Protein AF-A0AA50E0Y9-F1 (afdb_monomer_lite)

Radius of gyration: 15.85 Å; chains: 1; bounding box: 41×32×37 Å

Foldseek 3Di:
DDPLQLVLLCLPADKDWDWDFDADPVGHTPDIWTKIWHWHADPNNLKTKIWIFTPPDSVPPDHGPDIDIDMDNDDDPQKGGDPNSDIDGDDPPPPDDD

Secondary structure (DSSP, 8-state):
--HHHHHHHGGG-EEEEEEEEEE-TTS-EEEEEEEEEEEEEETTTTEEEEEEEE-SSTT--SPPSEEEEEEESS--TTEEE-TTS-EEEPPP------

Sequence (98 aa):
MTMANWENFLKNLGEWQGSFTRLSPQGEILSNTPSILTLEGLDDNKLVKFRLRRYDNPDYQDPPTQDYSQDYRSLGRQIIFFGTGAFSKEAMAVGSLQ

Structure (mmCIF, N/CA/C/O backbone):
data_AF-A0AA50E0Y9-F1
#
_entry.id   AF-A0AA50E0Y9-F1
#
loop_
_atom_site.group_PDB
_atom_site.id
_atom_site.type_symbol
_atom_site.label_atom_id
_atom_site.label_alt_id
_atom_site.label_comp_id
_atom_site.label_asym_id
_atom_site.label_entity_id
_atom_site.label_seq_id
_atom_site.pdbx_PDB_ins_code
_atom_site.Cartn_x
_atom_site.Cartn_y
_atom_site.Cartn_z
_atom_site.occupancy
_atom_site.B_iso_or_equiv
_atom_site.auth_seq_id
_atom_site.auth_comp_id
_atom_site.auth_asym_id
_atom_site.auth_atom_id
_atom_site.pdbx_PDB_model_num
ATOM 1 N N . MET A 1 1 ? -4.815 13.183 18.524 1.00 53.75 1 MET A N 1
ATOM 2 C CA . MET A 1 1 ? -5.134 12.318 17.368 1.00 53.75 1 MET A CA 1
ATOM 3 C C . MET A 1 1 ? -6.614 12.001 17.489 1.00 53.75 1 MET A C 1
ATOM 5 O O . MET A 1 1 ? -7.010 11.566 18.561 1.00 53.75 1 MET A O 1
ATOM 9 N N . THR A 1 2 ? -7.448 12.357 16.515 1.00 57.88 2 THR A N 1
ATOM 10 C CA . THR A 1 2 ? -8.898 12.124 16.618 1.00 57.88 2 THR A CA 1
ATOM 11 C C . THR A 1 2 ? -9.194 10.682 16.207 1.00 57.88 2 THR A C 1
ATOM 13 O O . THR A 1 2 ? -8.575 10.194 15.262 1.00 57.88 2 THR A O 1
ATOM 16 N N . MET A 1 3 ? -10.116 9.993 16.893 1.00 66.25 3 MET A N 1
ATOM 17 C CA . MET A 1 3 ? -10.567 8.646 16.483 1.00 66.25 3 MET A CA 1
ATOM 18 C C . MET A 1 3 ? -10.982 8.619 15.001 1.00 66.25 3 MET A C 1
ATOM 20 O O . MET A 1 3 ? -10.655 7.679 14.283 1.00 66.25 3 MET A O 1
ATOM 24 N N . ALA A 1 4 ? -11.521 9.740 14.513 1.00 86.31 4 ALA A N 1
ATOM 25 C CA . ALA A 1 4 ? -11.857 9.960 13.112 1.00 86.31 4 ALA A CA 1
ATOM 26 C C . ALA A 1 4 ? -10.696 9.731 12.118 1.00 86.31 4 ALA A C 1
ATOM 28 O O . ALA A 1 4 ? -10.939 9.248 11.018 1.00 86.31 4 ALA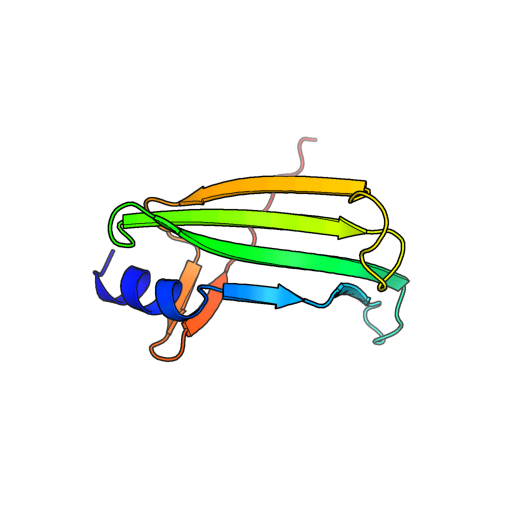 A O 1
ATOM 29 N N . ASN A 1 5 ? -9.435 10.051 12.454 1.00 92.38 5 ASN A N 1
ATOM 30 C CA . ASN A 1 5 ? -8.323 9.871 11.503 1.00 92.38 5 ASN A CA 1
ATOM 31 C C . ASN A 1 5 ? -7.977 8.387 11.304 1.00 92.38 5 ASN A C 1
ATOM 33 O O . ASN A 1 5 ? -7.684 7.967 10.188 1.00 92.38 5 ASN A O 1
ATOM 37 N N . TRP A 1 6 ? -8.039 7.594 12.380 1.00 95.56 6 TRP A N 1
ATOM 38 C CA . TRP A 1 6 ? -7.854 6.143 12.308 1.00 95.56 6 TRP A CA 1
ATOM 39 C C . TRP A 1 6 ? -9.000 5.489 11.535 1.00 95.56 6 TRP A C 1
ATOM 41 O O . TRP A 1 6 ? -8.758 4.759 10.582 1.00 95.56 6 TRP A O 1
ATOM 51 N N . GLU A 1 7 ? -10.246 5.828 11.866 1.00 96.31 7 GLU A N 1
ATOM 52 C CA . GLU A 1 7 ? -11.432 5.342 11.150 1.00 96.31 7 GLU A CA 1
ATOM 53 C C . GLU A 1 7 ? -11.388 5.671 9.651 1.00 96.31 7 GLU A C 1
ATOM 55 O O . GLU A 1 7 ? -11.757 4.847 8.815 1.00 96.31 7 GLU A O 1
ATOM 60 N N . ASN A 1 8 ? -10.898 6.858 9.286 1.00 96.81 8 ASN A N 1
ATOM 61 C CA . ASN A 1 8 ? -10.717 7.230 7.887 1.00 96.81 8 ASN A CA 1
ATOM 62 C C . ASN A 1 8 ? -9.589 6.443 7.208 1.00 96.81 8 ASN A C 1
ATOM 64 O O . ASN A 1 8 ? -9.741 6.067 6.049 1.00 96.81 8 ASN A O 1
ATOM 68 N N . PHE A 1 9 ? -8.490 6.151 7.906 1.00 97.56 9 PHE A N 1
ATOM 69 C CA . PHE A 1 9 ? -7.437 5.276 7.385 1.00 97.56 9 PHE A CA 1
ATOM 70 C C . PHE A 1 9 ? -7.965 3.877 7.055 1.00 97.56 9 PHE A C 1
ATOM 72 O O . PHE A 1 9 ? -7.681 3.373 5.968 1.00 97.56 9 PHE A O 1
ATOM 79 N N . LEU A 1 10 ? -8.805 3.304 7.924 1.00 97.75 10 LEU A N 1
ATOM 80 C CA . LEU A 1 10 ? -9.400 1.976 7.728 1.00 97.75 10 LEU A CA 1
ATOM 81 C C . LEU A 1 10 ? -10.249 1.859 6.446 1.00 97.75 10 LEU A C 1
ATOM 83 O O . LEU A 1 10 ? -10.495 0.754 5.974 1.00 97.75 10 LEU A O 1
ATOM 87 N N . LYS A 1 11 ? -10.647 2.971 5.817 1.00 98.19 11 LYS A N 1
ATOM 88 C CA . LYS A 1 11 ? -11.326 2.954 4.506 1.00 98.19 11 LYS A CA 1
ATOM 89 C C . LYS A 1 11 ? -10.424 2.491 3.359 1.00 98.19 11 LYS A C 1
ATOM 91 O O . LYS A 1 11 ? -10.927 2.207 2.280 1.00 98.19 11 LYS A O 1
ATOM 96 N N . ASN A 1 12 ? -9.112 2.411 3.586 1.00 98.31 12 ASN A N 1
ATOM 97 C CA . ASN A 1 12 ? -8.135 1.918 2.615 1.00 98.31 12 ASN A CA 1
ATOM 98 C C . ASN A 1 12 ? -7.795 0.428 2.798 1.00 98.31 12 ASN A C 1
ATOM 100 O O . ASN A 1 12 ? -6.934 -0.076 2.075 1.00 98.31 12 ASN A O 1
ATOM 104 N N . LEU A 1 13 ? -8.414 -0.272 3.761 1.00 98.69 13 LEU A N 1
ATOM 105 C CA . LEU A 1 13 ? -8.224 -1.714 3.921 1.00 98.69 13 LEU A CA 1
ATOM 106 C C . LEU A 1 13 ? -8.574 -2.457 2.627 1.00 98.69 13 LEU A C 1
ATOM 108 O O . LEU A 1 13 ? -9.519 -2.099 1.926 1.00 98.69 13 LEU A O 1
ATOM 112 N N . GLY A 1 14 ? -7.820 -3.511 2.340 1.00 98.56 14 GLY A N 1
ATOM 113 C CA . GLY A 1 14 ? -7.982 -4.325 1.145 1.00 98.56 14 GLY A CA 1
ATOM 114 C C . GLY A 1 14 ? -6.668 -4.574 0.418 1.00 98.56 14 GLY A C 1
ATOM 115 O O . GLY A 1 14 ? -5.577 -4.254 0.901 1.00 98.56 14 GLY A O 1
ATOM 116 N N . GLU A 1 15 ? -6.797 -5.175 -0.758 1.00 98.62 15 GLU A N 1
ATOM 117 C CA . GLU A 1 15 ? -5.695 -5.413 -1.678 1.00 98.62 15 GLU A CA 1
ATOM 118 C C . GLU A 1 15 ? -5.757 -4.423 -2.842 1.00 98.62 15 GLU A C 1
ATOM 120 O O . GLU A 1 15 ? -6.791 -4.245 -3.482 1.00 98.62 15 GLU A O 1
ATOM 125 N N . TRP A 1 16 ? -4.619 -3.797 -3.118 1.00 98.25 16 TRP A N 1
ATOM 126 C CA . TRP A 1 16 ? -4.426 -2.820 -4.175 1.00 98.25 16 TRP A CA 1
ATOM 127 C C . TRP A 1 16 ? -3.379 -3.359 -5.145 1.00 98.25 16 TRP A C 1
ATOM 129 O O . TRP A 1 16 ? -2.181 -3.375 -4.845 1.00 98.25 16 TRP A O 1
ATOM 139 N N . GLN A 1 17 ? -3.841 -3.819 -6.305 1.00 97.56 17 GLN A N 1
ATOM 140 C CA . GLN A 1 17 ? -2.984 -4.282 -7.393 1.00 97.56 17 GLN A CA 1
ATOM 141 C C . GLN A 1 17 ? -2.750 -3.143 -8.386 1.00 97.56 17 GLN A C 1
ATOM 143 O O . GLN A 1 17 ? -3.675 -2.418 -8.755 1.00 97.56 17 GLN A O 1
ATOM 148 N N . GLY A 1 18 ? -1.504 -2.968 -8.805 1.00 97.06 18 GLY A N 1
ATOM 149 C CA . GLY A 1 18 ? -1.121 -1.899 -9.718 1.00 97.06 18 GLY A CA 1
ATOM 150 C C . GLY A 1 18 ? 0.387 -1.836 -9.876 1.00 97.06 18 GLY A C 1
ATOM 151 O O . GLY A 1 18 ? 1.056 -2.872 -9.939 1.00 97.06 18 GLY A O 1
ATOM 152 N N . SER A 1 19 ? 0.939 -0.624 -9.920 1.00 97.12 19 SER A N 1
ATOM 153 C CA . SER A 1 19 ? 2.378 -0.438 -10.051 1.00 97.12 19 SER A CA 1
ATOM 154 C C . SER A 1 19 ? 2.903 0.869 -9.456 1.00 97.12 19 SER A C 1
ATOM 156 O O . SER A 1 19 ? 2.178 1.849 -9.282 1.00 97.12 19 SER A O 1
ATOM 158 N N . PHE A 1 20 ? 4.204 0.883 -9.161 1.00 96.06 20 PHE A N 1
ATOM 159 C CA . PHE A 1 20 ? 4.965 2.093 -8.868 1.00 96.06 20 PHE A CA 1
ATOM 160 C C . PHE A 1 20 ? 5.629 2.581 -10.155 1.00 96.06 20 PHE A C 1
ATOM 162 O O . PHE A 1 20 ? 6.599 1.985 -10.626 1.00 96.06 20 PHE A O 1
ATOM 169 N N . THR A 1 21 ? 5.121 3.682 -10.704 1.00 96.44 21 THR A N 1
ATOM 170 C CA . THR A 1 21 ? 5.651 4.297 -11.927 1.00 96.44 21 THR A CA 1
ATOM 171 C C . THR A 1 21 ? 6.447 5.547 -11.586 1.00 96.44 21 THR A C 1
ATOM 173 O O . THR A 1 21 ? 5.934 6.470 -10.953 1.00 96.44 21 THR A O 1
ATOM 176 N N . ARG A 1 22 ? 7.707 5.598 -12.023 1.00 97.19 22 ARG A N 1
ATOM 177 C CA . ARG A 1 22 ? 8.538 6.798 -11.926 1.00 97.19 22 ARG A CA 1
ATOM 178 C C . ARG A 1 22 ? 8.414 7.589 -13.219 1.00 97.19 22 ARG A C 1
ATOM 180 O O . ARG A 1 22 ? 8.664 7.047 -14.294 1.00 97.19 22 ARG A O 1
ATOM 187 N N . LEU A 1 23 ? 8.076 8.867 -13.093 1.00 97.88 23 LEU A N 1
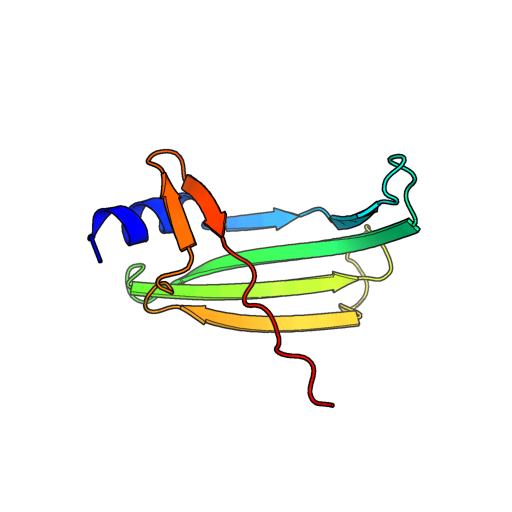ATOM 188 C CA . LEU A 1 23 ? 7.968 9.792 -14.216 1.00 97.88 23 LEU A CA 1
ATOM 189 C C . LEU A 1 23 ? 9.114 10.811 -14.204 1.00 97.88 23 LEU A C 1
ATOM 191 O O . LEU A 1 23 ? 9.613 11.178 -13.135 1.00 97.88 23 LEU A O 1
ATOM 195 N N . SER A 1 24 ? 9.521 11.278 -15.382 1.00 97.38 24 SER A N 1
ATOM 196 C CA . SER A 1 24 ? 10.317 12.496 -15.533 1.00 97.38 24 SER A CA 1
ATOM 197 C C . SER A 1 24 ? 9.449 13.734 -15.254 1.00 97.38 24 SER A C 1
ATOM 199 O O . SER A 1 24 ? 8.218 13.645 -15.293 1.00 97.38 24 SER A O 1
ATOM 201 N N . PRO A 1 25 ? 10.044 14.917 -15.012 1.00 97.19 25 PRO A N 1
ATOM 202 C CA . PRO A 1 25 ? 9.278 16.161 -14.887 1.00 97.19 25 PRO A CA 1
ATOM 203 C C . PRO A 1 25 ? 8.438 16.505 -16.129 1.00 97.19 25 PRO A C 1
ATOM 205 O O . PRO A 1 25 ? 7.472 17.253 -16.024 1.00 97.19 25 PRO A O 1
ATOM 208 N N . GLN A 1 26 ? 8.792 15.958 -17.294 1.00 97.94 26 GLN A N 1
ATOM 209 C CA . GLN A 1 26 ? 8.071 16.116 -18.559 1.00 97.94 26 GLN A CA 1
ATOM 210 C C . GLN A 1 26 ? 6.945 15.082 -18.736 1.00 97.94 26 GLN A C 1
ATOM 212 O O . GLN A 1 26 ? 6.215 15.140 -19.721 1.00 97.94 26 GLN A O 1
ATOM 217 N N . GLY A 1 27 ? 6.782 14.152 -17.789 1.00 96.75 27 GLY A N 1
ATOM 218 C CA . GLY A 1 27 ? 5.750 13.115 -17.817 1.00 96.75 27 GLY A CA 1
ATOM 219 C C . GLY A 1 27 ? 6.160 11.816 -18.516 1.00 96.75 27 GLY A C 1
ATOM 220 O O . GLY A 1 27 ? 5.311 10.955 -18.730 1.00 96.75 27 GLY A O 1
ATOM 221 N N . GLU A 1 28 ? 7.437 11.637 -18.858 1.00 98.12 28 GLU A N 1
ATOM 222 C CA . GLU A 1 28 ? 7.920 10.402 -19.4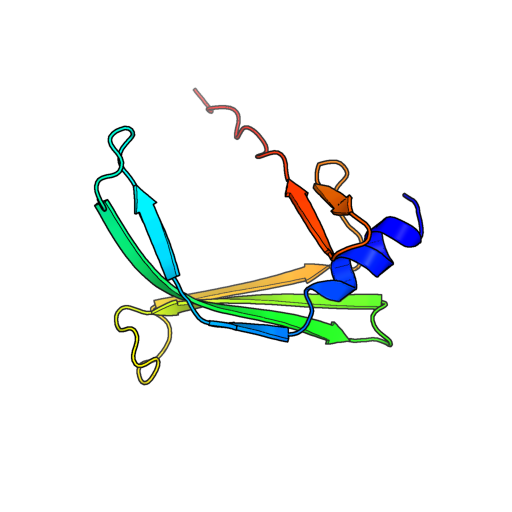88 1.00 98.12 28 GLU A CA 1
ATOM 223 C C . GLU A 1 28 ? 8.083 9.285 -18.455 1.00 98.12 28 GLU A C 1
ATOM 225 O O . GLU A 1 28 ? 8.567 9.521 -17.348 1.00 98.12 28 GLU A O 1
ATOM 230 N N . ILE A 1 29 ? 7.731 8.050 -18.817 1.00 97.62 29 ILE A N 1
ATOM 231 C CA . ILE A 1 29 ? 7.914 6.886 -17.944 1.00 97.62 29 ILE A CA 1
ATOM 232 C C . ILE A 1 29 ? 9.394 6.490 -17.920 1.00 97.62 29 ILE A C 1
ATOM 234 O O . ILE A 1 29 ? 9.946 6.071 -18.932 1.00 97.62 29 ILE A O 1
ATOM 238 N N . LEU A 1 30 ? 10.019 6.583 -16.744 1.00 97.81 30 LEU A N 1
ATOM 239 C CA . LEU A 1 30 ? 11.413 6.188 -16.512 1.00 97.81 30 LEU A CA 1
ATOM 240 C C . LEU A 1 30 ? 11.529 4.742 -16.021 1.00 97.81 30 LEU A C 1
ATOM 242 O O . LEU A 1 30 ? 12.480 4.041 -16.351 1.00 97.81 30 LEU A O 1
ATOM 246 N N . SER A 1 31 ? 10.576 4.303 -15.200 1.00 96.88 31 SER A N 1
ATOM 247 C CA . SER A 1 31 ? 10.480 2.921 -14.734 1.00 96.88 31 S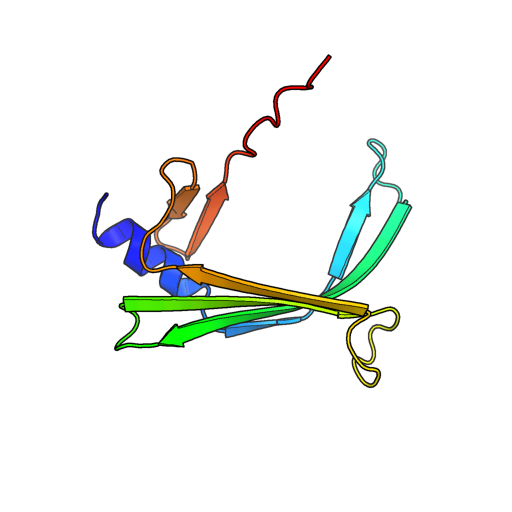ER A CA 1
ATOM 248 C C . SER A 1 31 ? 9.054 2.606 -14.300 1.00 96.88 31 SER A C 1
ATOM 250 O O . SER A 1 31 ? 8.313 3.496 -13.879 1.00 96.88 31 SER A O 1
ATOM 252 N N . ASN A 1 32 ? 8.682 1.332 -14.368 1.00 96.94 32 ASN A N 1
ATOM 253 C CA . ASN A 1 32 ? 7.394 0.831 -13.910 1.00 96.94 32 ASN A CA 1
ATOM 254 C C . ASN A 1 32 ? 7.620 -0.492 -13.172 1.00 96.94 32 ASN A C 1
ATOM 256 O O . ASN A 1 32 ? 8.222 -1.405 -13.731 1.00 96.94 32 ASN A O 1
ATOM 260 N N . THR A 1 33 ? 7.176 -0.577 -11.922 1.00 98.00 33 THR A N 1
ATOM 261 C CA . THR A 1 33 ? 7.358 -1.761 -11.078 1.00 98.00 33 THR A CA 1
ATOM 262 C C . THR A 1 33 ? 5.997 -2.288 -10.636 1.00 98.00 33 THR A C 1
ATOM 264 O O . THR A 1 33 ? 5.372 -1.663 -9.769 1.00 98.00 33 THR A O 1
ATOM 267 N N . PRO A 1 34 ? 5.520 -3.411 -11.202 1.00 98.38 34 PRO A N 1
ATOM 268 C CA . PRO A 1 34 ? 4.301 -4.073 -10.755 1.00 98.38 34 PRO A CA 1
ATOM 269 C C . PRO A 1 34 ? 4.329 -4.364 -9.254 1.00 98.38 34 PRO A C 1
ATOM 271 O O . PRO A 1 34 ? 5.352 -4.761 -8.692 1.00 98.38 34 PRO A O 1
ATOM 274 N N . SER A 1 35 ? 3.200 -4.152 -8.584 1.00 98.25 35 SER A N 1
ATOM 275 C CA . SER A 1 35 ? 3.116 -4.298 -7.136 1.00 98.25 35 SER A CA 1
ATOM 276 C C . SER A 1 35 ? 1.738 -4.708 -6.646 1.00 98.25 35 SER A C 1
ATOM 278 O O . SER A 1 35 ? 0.723 -4.314 -7.221 1.00 98.25 35 SER A O 1
ATOM 280 N N . ILE A 1 36 ? 1.730 -5.404 -5.511 1.00 98.50 36 ILE A N 1
ATOM 281 C CA . ILE A 1 36 ? 0.535 -5.660 -4.712 1.00 98.50 36 ILE A CA 1
ATOM 282 C C . ILE A 1 36 ? 0.757 -5.057 -3.327 1.00 98.50 36 ILE A C 1
ATOM 284 O O . ILE A 1 36 ? 1.702 -5.428 -2.623 1.00 98.50 36 ILE A O 1
ATOM 288 N N . LEU A 1 37 ? -0.121 -4.136 -2.939 1.00 98.62 37 LEU A N 1
ATOM 289 C CA . LEU A 1 37 ? -0.169 -3.542 -1.609 1.00 98.62 37 LEU A CA 1
ATOM 290 C C . LEU A 1 37 ? -1.376 -4.100 -0.861 1.00 98.62 37 LEU A C 1
ATOM 292 O O . LEU A 1 37 ? -2.496 -4.041 -1.352 1.00 98.62 37 LEU A O 1
ATOM 296 N N . THR A 1 38 ? -1.155 -4.610 0.342 1.00 98.69 38 THR A N 1
ATOM 297 C CA . THR A 1 38 ? -2.221 -5.102 1.214 1.00 98.69 38 THR A CA 1
ATOM 298 C C . THR A 1 38 ? -2.246 -4.278 2.494 1.00 98.69 38 THR A C 1
ATOM 300 O O . THR A 1 38 ? -1.210 -4.082 3.131 1.00 98.69 38 THR A O 1
ATOM 303 N N . LEU A 1 39 ? -3.434 -3.803 2.859 1.00 98.69 39 LEU A N 1
ATOM 304 C CA . LEU A 1 39 ? -3.748 -3.232 4.164 1.00 98.69 39 LEU A CA 1
ATOM 305 C C . LEU A 1 39 ? -4.774 -4.150 4.829 1.00 98.69 39 LEU A C 1
ATOM 307 O O . LEU A 1 39 ? -5.938 -4.169 4.436 1.00 98.69 39 LEU A O 1
ATOM 311 N N . GLU A 1 40 ? -4.336 -4.930 5.811 1.00 98.69 40 GLU A N 1
ATOM 312 C CA . GLU A 1 40 ? -5.167 -5.914 6.509 1.00 98.69 40 GLU A CA 1
ATOM 313 C C . GLU A 1 40 ? -5.454 -5.454 7.938 1.00 98.69 40 GLU A C 1
ATOM 315 O O . GLU A 1 40 ? -4.528 -5.170 8.698 1.00 98.69 40 GLU A O 1
ATOM 320 N N . GLY A 1 41 ? -6.733 -5.374 8.303 1.00 98.31 41 GLY A N 1
ATOM 321 C CA . GLY A 1 41 ? -7.163 -5.065 9.663 1.00 98.31 41 GLY A CA 1
ATOM 322 C C . GLY A 1 41 ? -7.136 -6.311 10.546 1.00 98.31 41 GLY A C 1
ATOM 323 O O . GLY A 1 41 ? -7.716 -7.334 10.198 1.00 98.31 41 GLY A O 1
ATOM 324 N N . LEU A 1 42 ? -6.478 -6.211 11.698 1.00 98.19 42 LEU A N 1
ATOM 325 C CA . LEU A 1 42 ? -6.343 -7.249 12.721 1.00 98.19 42 LEU A CA 1
ATOM 326 C C . LEU A 1 42 ? -6.726 -6.664 14.092 1.00 98.19 42 LEU A C 1
ATOM 328 O O . LEU A 1 42 ? -6.862 -5.446 14.243 1.00 98.19 42 LEU A O 1
ATOM 332 N N . ASP A 1 43 ? -6.890 -7.520 15.103 1.00 97.50 43 ASP A N 1
ATOM 333 C CA . ASP A 1 43 ? -7.256 -7.121 16.472 1.00 97.50 43 ASP A CA 1
ATOM 334 C C . ASP A 1 43 ? -8.486 -6.181 16.511 1.00 97.50 43 ASP A C 1
ATOM 336 O O . ASP A 1 43 ? -8.423 -5.093 17.088 1.00 97.50 43 ASP A O 1
ATOM 340 N N . ASP A 1 44 ? -9.589 -6.541 15.844 1.00 96.81 44 ASP A N 1
ATOM 341 C CA . ASP A 1 44 ? -10.775 -5.677 15.673 1.00 96.81 44 ASP A CA 1
ATOM 342 C C . ASP A 1 44 ? -10.445 -4.305 15.051 1.00 96.81 44 ASP A C 1
ATOM 344 O O . ASP A 1 44 ? -10.900 -3.256 15.516 1.00 96.81 44 ASP A O 1
ATOM 348 N N . ASN A 1 45 ? -9.607 -4.299 14.010 1.00 96.75 45 ASN A N 1
ATOM 349 C CA . ASN A 1 45 ? -9.092 -3.100 13.337 1.00 96.75 45 ASN A CA 1
ATOM 350 C C . ASN A 1 45 ? -8.307 -2.139 14.250 1.00 96.75 45 ASN A C 1
ATOM 352 O O . ASN A 1 45 ? -8.172 -0.954 13.936 1.00 96.75 45 ASN A O 1
ATOM 356 N N . LYS A 1 46 ? -7.766 -2.622 15.376 1.00 96.88 46 LYS A N 1
ATOM 357 C CA . LYS A 1 46 ? -6.826 -1.864 16.228 1.00 96.88 46 LYS A CA 1
ATOM 358 C C . LYS A 1 46 ? -5.372 -2.038 15.791 1.00 96.88 46 LYS A C 1
ATOM 360 O O . LYS A 1 46 ? -4.489 -1.339 16.290 1.00 96.88 46 LYS A O 1
ATOM 365 N N . LEU A 1 47 ? -5.119 -2.969 14.878 1.00 97.94 47 LEU A N 1
ATOM 366 C CA . LEU A 1 47 ? -3.858 -3.127 14.174 1.00 97.94 47 LEU A CA 1
ATOM 367 C C . LEU A 1 47 ? -4.140 -3.198 12.674 1.00 97.94 47 LEU A C 1
ATOM 369 O O . LEU A 1 47 ? -5.080 -3.860 12.252 1.00 97.94 47 LEU A O 1
ATOM 373 N N . VAL A 1 48 ? -3.325 -2.521 11.872 1.00 98.50 48 VAL A N 1
ATOM 374 C CA . VAL A 1 48 ? -3.325 -2.684 10.418 1.00 98.50 48 VAL A CA 1
ATOM 375 C C . VAL A 1 48 ? -1.956 -3.154 9.972 1.00 98.50 48 VAL A C 1
ATOM 377 O O . VAL A 1 48 ? -0.962 -2.461 10.193 1.00 98.50 48 VAL A O 1
ATOM 380 N N . LYS A 1 49 ? -1.910 -4.310 9.317 1.00 98.56 49 LYS A N 1
ATOM 381 C CA . LYS A 1 49 ? -0.712 -4.826 8.668 1.00 98.56 49 LYS A CA 1
ATOM 382 C C . LYS A 1 49 ? -0.640 -4.285 7.248 1.00 98.56 49 LYS A C 1
ATOM 384 O O . LYS A 1 49 ? -1.463 -4.614 6.397 1.00 98.56 49 LYS A O 1
ATOM 389 N N . PHE A 1 50 ? 0.357 -3.448 7.001 1.00 98.38 50 PHE A N 1
ATOM 390 C CA . PHE A 1 50 ? 0.762 -3.034 5.668 1.00 98.38 50 PHE A CA 1
ATOM 391 C C . PHE A 1 50 ? 1.762 -4.041 5.116 1.00 98.38 50 PHE A C 1
ATOM 393 O O . PHE A 1 50 ? 2.748 -4.368 5.777 1.00 98.38 50 PHE A O 1
ATOM 400 N N . ARG A 1 51 ? 1.550 -4.497 3.886 1.00 98.44 51 ARG A N 1
ATOM 401 C CA . ARG A 1 51 ? 2.518 -5.297 3.137 1.00 98.44 51 ARG A CA 1
ATOM 402 C C . ARG A 1 51 ? 2.603 -4.781 1.711 1.00 98.44 51 ARG A C 1
ATOM 404 O O . ARG A 1 51 ? 1.581 -4.642 1.050 1.00 98.44 51 ARG A O 1
ATOM 411 N N . LEU A 1 52 ? 3.812 -4.528 1.233 1.00 98.62 52 LEU A N 1
ATOM 412 C CA . LEU A 1 52 ? 4.093 -4.141 -0.140 1.00 98.62 52 LEU A CA 1
ATOM 413 C C . LEU A 1 52 ? 4.977 -5.201 -0.786 1.00 98.62 52 LEU A C 1
ATOM 415 O O . LEU A 1 52 ? 6.120 -5.395 -0.375 1.00 98.62 52 LEU A O 1
ATOM 419 N N . ARG A 1 53 ? 4.447 -5.833 -1.829 1.00 98.25 53 ARG A N 1
ATOM 420 C CA . ARG A 1 53 ? 5.164 -6.771 -2.690 1.00 98.25 53 ARG A CA 1
ATOM 421 C C . ARG A 1 53 ? 5.410 -6.126 -4.047 1.00 98.25 53 ARG A C 1
ATOM 423 O O . ARG A 1 53 ? 4.484 -5.542 -4.611 1.00 98.25 53 ARG A O 1
ATOM 430 N N . ARG A 1 54 ? 6.633 -6.221 -4.562 1.00 98.44 54 ARG A N 1
ATOM 431 C CA . ARG A 1 54 ? 7.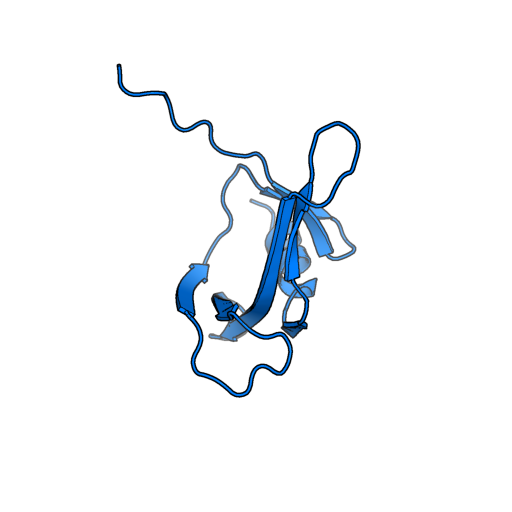031 -5.747 -5.899 1.00 98.44 54 ARG A CA 1
ATOM 432 C C . ARG A 1 54 ? 7.515 -6.916 -6.741 1.00 98.44 54 ARG A C 1
ATOM 434 O O . ARG A 1 54 ? 8.091 -7.848 -6.193 1.00 98.44 54 ARG A O 1
ATOM 441 N N . TYR A 1 55 ? 7.283 -6.841 -8.042 1.00 98.25 55 TYR A N 1
ATOM 442 C CA . TYR A 1 55 ? 7.543 -7.918 -8.991 1.00 98.25 55 TYR A CA 1
ATOM 443 C C . TYR A 1 55 ? 8.236 -7.362 -10.233 1.00 98.25 55 TYR A C 1
ATOM 445 O O . TYR A 1 55 ? 8.099 -6.176 -10.539 1.00 98.25 55 TYR A O 1
ATOM 453 N N . ASP A 1 56 ? 8.937 -8.230 -10.958 1.00 96.56 56 ASP A N 1
ATOM 454 C CA . ASP A 1 56 ? 9.516 -7.883 -12.261 1.00 96.56 56 ASP A CA 1
ATOM 455 C C . ASP A 1 56 ? 8.477 -7.972 -13.393 1.00 96.56 56 ASP A C 1
ATOM 457 O O . ASP A 1 56 ? 8.583 -7.24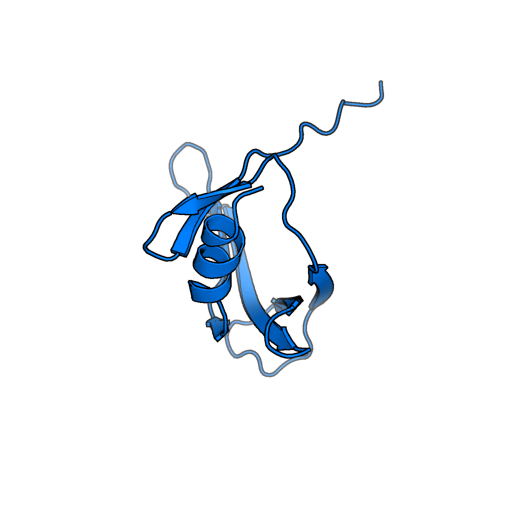9 -14.383 1.00 96.56 56 ASP A O 1
ATOM 461 N N . ASN A 1 57 ? 7.442 -8.807 -13.231 1.00 93.12 57 ASN A N 1
ATOM 462 C CA . ASN A 1 57 ? 6.385 -9.037 -14.218 1.00 93.12 57 ASN A CA 1
ATOM 463 C C . ASN A 1 57 ? 4.985 -8.738 -13.625 1.00 93.12 57 ASN A C 1
ATOM 465 O O . ASN A 1 57 ? 4.724 -9.080 -12.468 1.00 93.12 57 ASN A O 1
ATOM 469 N N . PRO A 1 58 ? 4.077 -8.081 -14.377 1.00 91.19 58 PRO A N 1
ATOM 470 C CA . PRO A 1 58 ? 2.698 -7.815 -13.951 1.00 91.19 58 PRO A CA 1
ATOM 471 C C . PRO A 1 58 ? 1.763 -9.032 -13.870 1.00 91.19 58 PRO A C 1
ATOM 473 O O . PRO A 1 58 ? 0.623 -8.860 -13.450 1.00 91.19 58 PRO A O 1
ATOM 476 N N . ASP A 1 59 ? 2.182 -10.235 -14.266 1.00 92.81 59 ASP A N 1
ATOM 477 C CA . ASP A 1 59 ? 1.364 -11.450 -14.102 1.00 92.81 59 ASP A CA 1
ATOM 478 C C . ASP A 1 59 ? 1.307 -11.977 -12.653 1.00 92.81 59 ASP A C 1
ATOM 480 O O . ASP A 1 59 ? 0.466 -12.827 -12.337 1.00 92.81 59 ASP A O 1
ATOM 484 N N . TYR A 1 60 ? 2.173 -11.451 -11.778 1.00 92.38 60 TYR A N 1
ATOM 485 C CA . TYR A 1 60 ? 2.294 -11.795 -10.359 1.00 92.38 60 TYR A CA 1
ATOM 486 C C . TYR A 1 60 ? 2.483 -13.301 -10.085 1.00 92.38 60 TYR A C 1
ATOM 488 O O . TYR A 1 60 ? 2.151 -13.764 -8.992 1.00 92.38 60 TYR A O 1
ATOM 496 N N . GLN A 1 61 ? 2.979 -14.071 -11.062 1.00 93.38 61 GLN A N 1
ATOM 497 C CA . GLN A 1 61 ? 3.159 -15.523 -10.921 1.00 93.38 61 GLN A CA 1
ATOM 498 C C . GLN A 1 61 ? 4.482 -15.883 -10.244 1.00 93.38 61 GLN A C 1
ATOM 500 O O . GLN A 1 61 ? 4.551 -16.849 -9.482 1.00 93.38 61 GLN A O 1
ATOM 505 N N . ASP A 1 62 ? 5.523 -15.094 -10.501 1.00 94.56 62 ASP A N 1
ATOM 506 C CA . ASP A 1 62 ? 6.828 -15.271 -9.878 1.00 94.56 62 ASP A CA 1
ATOM 507 C C . ASP A 1 62 ? 6.852 -14.723 -8.439 1.00 94.56 62 ASP A C 1
ATOM 509 O O . ASP A 1 62 ? 6.068 -13.834 -8.081 1.00 94.56 62 ASP A O 1
ATOM 513 N N . PRO A 1 63 ? 7.774 -15.207 -7.584 1.00 97.12 63 PRO A N 1
ATOM 514 C CA . PRO A 1 63 ? 7.997 -14.614 -6.273 1.00 97.12 63 PRO A CA 1
ATOM 515 C C . PRO A 1 63 ? 8.306 -13.110 -6.364 1.00 97.12 63 PRO A C 1
ATOM 517 O O . PRO A 1 63 ? 8.985 -12.672 -7.297 1.00 97.12 63 PRO A O 1
ATOM 520 N N . PRO A 1 64 ? 7.868 -12.301 -5.382 1.00 97.62 64 PRO A N 1
ATOM 521 C CA . PRO A 1 64 ? 8.163 -10.878 -5.385 1.00 97.62 64 PRO A CA 1
ATOM 522 C C . PRO A 1 64 ? 9.667 -10.634 -5.238 1.00 97.62 64 PRO A C 1
ATOM 524 O O . PRO A 1 64 ? 10.332 -11.238 -4.396 1.00 97.62 64 PRO A O 1
ATOM 527 N N . THR A 1 65 ? 10.193 -9.683 -6.003 1.00 97.88 65 THR A N 1
ATOM 528 C CA . THR A 1 65 ? 11.585 -9.235 -5.889 1.00 97.88 65 THR A CA 1
ATOM 529 C C . THR A 1 65 ? 11.831 -8.412 -4.630 1.00 97.88 65 THR A C 1
ATOM 531 O O . THR A 1 65 ? 12.961 -8.326 -4.150 1.00 97.88 65 THR A O 1
ATOM 534 N N . GLN A 1 66 ? 10.776 -7.819 -4.062 1.00 97.94 66 GLN A N 1
ATOM 535 C CA . GLN A 1 66 ? 10.804 -7.175 -2.750 1.00 97.94 66 GLN A CA 1
ATOM 536 C C . GLN A 1 66 ? 9.501 -7.438 -2.005 1.00 97.94 66 GLN A C 1
ATOM 538 O O . GLN A 1 66 ? 8.420 -7.291 -2.573 1.00 97.94 66 GLN A O 1
ATOM 543 N N . ASP A 1 67 ? 9.608 -7.748 -0.716 1.00 98.12 67 ASP A N 1
ATOM 544 C CA . ASP A 1 67 ? 8.475 -7.958 0.181 1.00 98.12 67 ASP A CA 1
ATOM 545 C C . ASP A 1 67 ? 8.752 -7.240 1.502 1.00 98.12 67 ASP A C 1
ATOM 547 O O . ASP A 1 67 ? 9.639 -7.617 2.268 1.00 98.12 67 ASP A O 1
ATOM 551 N N . TYR A 1 68 ? 8.040 -6.143 1.727 1.00 97.81 68 TYR A N 1
ATOM 552 C CA . TYR A 1 68 ? 8.192 -5.303 2.906 1.00 97.81 68 TYR A CA 1
ATOM 553 C C . TYR A 1 68 ? 6.882 -5.265 3.681 1.00 97.81 68 TYR A C 1
ATOM 555 O O . TYR A 1 68 ? 5.820 -5.067 3.094 1.00 97.81 68 TYR A O 1
ATOM 563 N N . SER A 1 69 ? 6.953 -5.382 5.006 1.00 97.75 69 SER A N 1
ATOM 564 C CA . SER A 1 69 ? 5.784 -5.287 5.878 1.00 97.75 69 SER A CA 1
ATOM 565 C C . SER A 1 69 ? 6.009 -4.366 7.068 1.00 97.75 69 SER A C 1
ATOM 567 O O . SER A 1 69 ? 7.114 -4.291 7.606 1.00 97.75 69 SER A O 1
ATOM 569 N N . GLN A 1 70 ? 4.939 -3.712 7.509 1.00 97.19 70 GLN A N 1
ATOM 570 C CA . GLN A 1 70 ? 4.915 -2.862 8.691 1.00 97.19 70 GLN A CA 1
ATOM 571 C C . GLN A 1 70 ? 3.547 -2.929 9.367 1.00 97.19 70 GLN A C 1
ATOM 573 O O . GLN A 1 70 ? 2.519 -2.881 8.697 1.00 97.19 70 GLN A O 1
ATOM 578 N N . ASP A 1 71 ? 3.545 -2.950 10.696 1.00 97.81 71 ASP A N 1
ATOM 579 C CA . ASP A 1 71 ? 2.318 -2.897 11.482 1.00 97.81 71 ASP A CA 1
ATOM 580 C C . ASP A 1 71 ? 2.055 -1.474 11.980 1.00 97.81 71 ASP A C 1
ATOM 582 O O . ASP A 1 71 ? 2.943 -0.795 12.506 1.00 97.81 71 ASP A O 1
ATOM 586 N N . TYR A 1 72 ? 0.805 -1.038 11.859 1.00 96.06 72 TYR A N 1
ATOM 587 C CA . TYR A 1 72 ? 0.311 0.221 12.393 1.00 96.06 72 TYR A CA 1
ATOM 588 C C . TYR A 1 72 ? -0.670 -0.054 13.528 1.00 96.06 72 TYR A C 1
ATOM 590 O O . TYR A 1 72 ? -1.695 -0.697 13.330 1.00 96.06 72 TYR A O 1
ATOM 598 N N . ARG A 1 73 ? -0.379 0.480 14.716 1.00 95.38 73 ARG A N 1
ATOM 599 C CA . ARG A 1 73 ? -1.350 0.622 15.825 1.00 95.38 73 ARG A CA 1
ATOM 600 C C . ARG A 1 73 ? -1.753 2.081 16.059 1.00 95.38 73 ARG A C 1
ATOM 602 O O . ARG A 1 73 ? -2.620 2.384 16.870 1.00 95.38 73 ARG A O 1
ATOM 609 N N . SER A 1 74 ? -1.076 2.994 15.372 1.00 93.12 74 SER A N 1
ATOM 610 C CA . SER A 1 74 ? -1.328 4.428 15.365 1.00 93.12 74 SER A CA 1
ATOM 611 C C . SER A 1 74 ? -0.762 5.029 14.078 1.00 93.12 74 SER A C 1
ATOM 613 O O . SER A 1 74 ? -0.008 4.379 13.348 1.00 93.12 74 SER A O 1
ATOM 615 N N . LEU A 1 75 ? -1.140 6.273 13.788 1.00 91.50 75 LEU A N 1
ATOM 616 C CA . LEU A 1 75 ? -0.665 7.011 12.619 1.00 91.50 75 LEU A CA 1
ATOM 617 C C . LEU A 1 75 ? 0.375 8.053 13.032 1.00 91.50 75 LEU A C 1
ATOM 619 O O . LEU A 1 75 ? 0.319 8.607 14.125 1.00 91.50 75 LEU A O 1
ATOM 623 N N . GLY A 1 76 ? 1.325 8.349 12.149 1.00 87.25 76 GLY A N 1
ATOM 624 C CA . GLY A 1 76 ? 2.250 9.464 12.353 1.00 87.25 76 GLY A CA 1
ATOM 625 C C . GLY A 1 76 ? 1.534 10.822 12.326 1.00 87.25 76 GLY A C 1
ATOM 626 O O . GLY A 1 76 ? 0.432 10.945 11.796 1.00 87.25 76 GLY A O 1
ATOM 627 N N . ARG A 1 77 ? 2.161 11.873 12.869 1.00 85.75 77 ARG A N 1
ATOM 628 C CA . ARG A 1 77 ? 1.613 13.248 12.798 1.00 85.75 77 ARG A CA 1
ATOM 629 C C . ARG A 1 77 ? 1.660 13.840 11.383 1.00 85.75 77 ARG A C 1
ATOM 631 O O . ARG A 1 77 ? 0.931 14.777 11.097 1.00 85.75 77 ARG A O 1
ATOM 638 N N . GLN A 1 78 ? 2.495 13.272 10.522 1.00 88.88 78 GLN A N 1
ATOM 639 C CA . GLN A 1 78 ? 2.754 13.693 9.147 1.00 88.88 78 GLN A CA 1
ATOM 640 C C . GLN A 1 78 ? 1.745 13.155 8.117 1.00 88.88 78 GLN A C 1
ATOM 642 O O . GLN A 1 78 ? 1.963 13.309 6.918 1.00 88.88 78 GLN A O 1
ATOM 647 N N . ILE A 1 79 ? 0.682 12.464 8.550 1.00 91.81 79 ILE A N 1
ATOM 648 C CA . ILE A 1 79 ? -0.350 11.920 7.659 1.00 91.81 79 ILE A CA 1
ATOM 649 C C . ILE A 1 79 ? -1.754 12.287 8.142 1.00 91.81 79 ILE A C 1
ATOM 651 O O . ILE A 1 79 ? -2.094 12.125 9.317 1.00 91.81 79 ILE A O 1
ATOM 655 N N . ILE A 1 80 ? -2.580 12.771 7.217 1.00 92.75 80 ILE A N 1
ATOM 656 C CA . ILE A 1 80 ? -3.960 13.194 7.473 1.00 92.75 80 ILE A CA 1
ATOM 657 C C . ILE A 1 80 ? -4.883 12.469 6.495 1.00 92.75 80 ILE A C 1
ATOM 659 O O . ILE A 1 80 ? -4.639 12.508 5.290 1.00 92.75 80 ILE A O 1
ATOM 663 N N . PHE A 1 81 ? -5.943 11.846 7.015 1.00 95.56 81 PHE A N 1
ATOM 664 C CA . PHE A 1 81 ? -6.984 11.158 6.254 1.00 95.56 81 PHE A CA 1
ATOM 665 C C . PHE A 1 81 ? -8.310 11.925 6.306 1.00 95.56 81 PHE A C 1
ATOM 667 O O . PHE A 1 81 ? -8.787 12.340 7.366 1.00 95.56 81 PHE A O 1
ATOM 674 N N . PHE A 1 82 ? -8.945 12.056 5.148 1.00 94.75 82 PHE A N 1
ATOM 675 C CA . PHE A 1 82 ? -10.252 12.674 4.969 1.00 94.75 82 PHE A CA 1
ATOM 676 C C . PHE A 1 82 ? -11.380 11.646 5.104 1.00 94.75 82 PHE A C 1
ATOM 678 O O . PHE A 1 82 ? -11.163 10.438 5.027 1.00 94.75 82 PHE A O 1
ATOM 685 N N . GLY A 1 83 ? -12.618 12.132 5.235 1.00 95.31 83 GLY A N 1
ATOM 686 C CA . GLY A 1 83 ? -13.817 11.301 5.399 1.00 95.31 83 GLY A CA 1
ATOM 687 C C . GLY A 1 83 ? -14.066 10.273 4.287 1.00 95.31 83 GLY A C 1
ATOM 688 O O . GLY A 1 83 ? -14.856 9.358 4.486 1.00 95.31 83 GLY A O 1
ATOM 689 N N . THR A 1 84 ? -13.399 10.370 3.140 1.00 96.06 84 THR A N 1
ATOM 690 C CA . THR A 1 84 ? -13.499 9.395 2.041 1.00 96.06 84 THR A CA 1
ATOM 691 C C . THR A 1 84 ? -12.446 8.289 2.102 1.00 96.06 84 THR A C 1
ATOM 693 O O . THR A 1 84 ? -12.527 7.342 1.333 1.00 96.06 84 THR A O 1
ATOM 696 N N . GLY A 1 85 ? -11.451 8.402 2.985 1.00 95.94 85 GLY A N 1
ATOM 697 C CA . GLY A 1 85 ? -10.247 7.568 2.975 1.00 95.94 85 GLY A CA 1
ATOM 698 C C . GLY A 1 85 ? -9.087 8.169 2.179 1.00 95.94 85 GLY A C 1
ATOM 699 O O . GLY A 1 85 ? -7.953 7.733 2.361 1.00 95.94 85 GLY A O 1
ATOM 700 N N . ALA A 1 86 ? -9.328 9.214 1.374 1.00 96.75 86 ALA A N 1
ATOM 701 C CA . ALA A 1 86 ? -8.253 9.990 0.758 1.00 96.75 86 ALA A CA 1
ATOM 702 C C . ALA A 1 86 ? -7.303 10.541 1.831 1.00 96.75 86 ALA A C 1
ATOM 704 O O . ALA A 1 86 ? -7.732 10.835 2.949 1.00 96.75 86 ALA A O 1
ATOM 705 N N . PHE A 1 87 ? -6.027 10.718 1.497 1.00 95.81 87 PHE A N 1
ATOM 706 C CA . PHE A 1 87 ? -5.035 11.191 2.457 1.00 95.81 87 PHE A CA 1
ATOM 707 C C . PHE A 1 87 ? -3.940 12.034 1.817 1.00 95.81 87 PHE A C 1
ATOM 709 O O . PHE A 1 87 ? -3.698 11.967 0.615 1.00 95.81 87 PHE A O 1
ATOM 716 N N . SER A 1 88 ? -3.259 12.807 2.658 1.00 93.75 88 SER A N 1
ATOM 717 C CA . SER A 1 88 ? -1.992 13.453 2.330 1.00 93.75 88 SER A CA 1
ATOM 718 C C . SER A 1 88 ? -0.949 13.042 3.361 1.00 93.75 88 SER A C 1
ATOM 720 O O . SER A 1 88 ? -1.225 13.041 4.564 1.00 93.75 88 SER A O 1
ATOM 722 N N . LYS A 1 89 ? 0.235 12.657 2.881 1.00 91.06 89 LYS A N 1
ATOM 723 C CA . LYS A 1 89 ? 1.385 12.281 3.703 1.00 91.06 89 LYS A CA 1
ATOM 724 C C . LYS A 1 89 ? 2.561 13.158 3.313 1.00 91.06 89 LYS A C 1
ATOM 726 O O . LYS A 1 89 ? 2.994 13.130 2.164 1.00 91.06 89 LYS A O 1
ATOM 731 N N . GLU A 1 90 ? 3.099 13.890 4.274 1.00 85.69 90 GLU A N 1
ATOM 732 C CA . GLU A 1 90 ? 4.349 14.607 4.072 1.00 85.69 90 GLU A CA 1
ATOM 733 C C . GLU A 1 90 ? 5.513 13.607 4.035 1.00 85.69 90 GLU A C 1
ATOM 735 O O . GLU A 1 90 ? 5.604 12.683 4.855 1.00 85.69 90 GLU A O 1
ATOM 740 N N . ALA A 1 91 ? 6.406 13.773 3.060 1.00 73.50 91 ALA A N 1
ATOM 741 C CA . ALA A 1 91 ? 7.660 13.041 3.041 1.00 73.50 91 ALA A CA 1
ATOM 742 C C . ALA A 1 91 ? 8.560 13.601 4.149 1.00 73.50 91 ALA A C 1
ATOM 744 O O . ALA A 1 91 ? 8.882 14.785 4.148 1.00 73.50 91 ALA A O 1
ATOM 745 N N . MET A 1 92 ? 8.994 12.754 5.087 1.00 59.00 92 MET A N 1
ATOM 746 C CA . MET A 1 92 ? 10.089 13.137 5.977 1.00 59.00 92 MET A CA 1
ATOM 747 C C . MET A 1 92 ? 11.316 13.422 5.114 1.00 59.00 92 MET A C 1
ATOM 749 O O . MET A 1 92 ? 11.792 12.530 4.410 1.00 59.00 92 MET A O 1
ATOM 753 N N . ALA A 1 93 ? 11.833 14.647 5.183 1.00 51.94 93 ALA A N 1
ATOM 754 C CA . ALA A 1 93 ? 13.152 14.940 4.659 1.00 51.94 93 ALA A CA 1
ATOM 755 C C . ALA A 1 93 ? 14.158 14.037 5.389 1.00 51.94 93 ALA A C 1
ATOM 757 O O . ALA A 1 93 ? 14.357 14.162 6.598 1.00 51.94 93 ALA A O 1
ATOM 758 N N . VAL A 1 94 ? 14.780 13.104 4.667 1.00 53.44 94 VAL A N 1
ATOM 759 C CA . VAL A 1 94 ? 16.035 12.515 5.131 1.00 53.44 94 VAL A CA 1
ATOM 760 C C . VAL A 1 94 ? 17.048 13.647 5.041 1.00 53.44 94 VAL A C 1
ATOM 762 O O . VAL A 1 94 ? 17.395 14.075 3.942 1.00 53.44 94 VAL A O 1
ATOM 765 N N . GLY A 1 95 ? 17.455 14.187 6.191 1.00 44.66 95 GLY A N 1
ATOM 766 C CA . GLY A 1 95 ? 18.576 15.116 6.245 1.00 44.66 95 GLY A CA 1
ATOM 767 C C . GLY A 1 95 ? 19.774 14.446 5.585 1.00 44.66 95 GLY A C 1
ATOM 768 O O . GLY A 1 95 ? 20.158 13.344 5.974 1.00 44.66 95 GLY A O 1
ATOM 769 N N . SER A 1 96 ? 20.318 15.070 4.546 1.00 47.59 96 SER A N 1
ATOM 770 C CA . SER A 1 96 ? 21.559 14.629 3.924 1.00 47.59 96 SER A CA 1
ATOM 771 C C . SER A 1 96 ? 22.651 14.635 4.991 1.00 47.59 96 SER A C 1
ATOM 773 O O . SER A 1 96 ? 23.034 15.704 5.465 1.00 47.59 96 SER A O 1
ATOM 775 N N . LEU A 1 97 ? 23.118 13.450 5.390 1.00 44.03 97 LEU A N 1
ATOM 776 C CA . LEU A 1 97 ? 24.390 13.318 6.089 1.00 44.03 97 LEU A CA 1
ATOM 777 C C . LEU A 1 97 ? 25.469 13.766 5.094 1.00 44.03 97 LEU A C 1
ATOM 779 O O . LEU A 1 97 ? 25.654 13.120 4.061 1.00 44.03 97 LEU A O 1
ATOM 783 N N . GLN A 1 98 ? 26.072 14.923 5.369 1.00 37.56 98 GLN A N 1
ATOM 784 C CA . GLN A 1 98 ? 27.355 15.325 4.793 1.00 37.56 98 GLN A CA 1
ATOM 785 C C . GLN A 1 98 ? 28.487 14.611 5.524 1.00 37.56 98 GLN A C 1
ATOM 787 O O . GLN A 1 98 ? 28.347 14.409 6.753 1.00 37.56 98 GLN A O 1
#

pLDDT: mean 91.36, std 14.12, range [37.56, 98.69]